Protein AF-A0A831J894-F1 (afdb_monomer_lite)

Sequence (143 aa):
MKMQETSPALQQEIADLEMRLREKRAALGQSEGDNAADKEILHEAVGEKIQEHAPEYQPKAYTQTATSGANSTPKDDDQTYLLPELKDAVQALV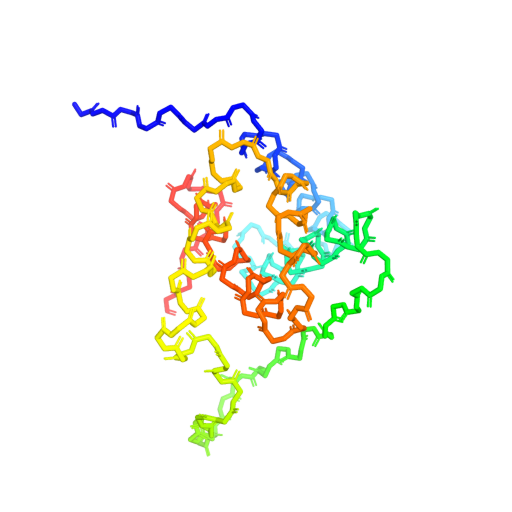NIVFSKSLADAVKAAKGQNNPALMDAFHDIIVDQLYDTLIERNKLEKIK

Radius of gyration: 15.62 Å; chains: 1; bounding box: 41×32×35 Å

Foldseek 3Di:
DDPPPQDPQLVVLLVVLLVQVVVVCVVVVHDAAPLVVSLQSLLVSLQVVLCVLVVVADADRPPPPPPPDDDDDPPPPLPLCPPPVLVVLLVVLLVCCRHPNNNVSSVSVVVVVDNSSVNSNSVVNSVVSSVVCVVVVVYPDDD

Secondary structure (DSSP, 8-state):
-------HHHHHHHHHHHHHHHHHHHHHTPPTT-HHHHHHHHHHHHHHHHHHH-TT--PPP------SSS-----TTS-GGGSHHHHHHHHHHHHHHHHT-HHHHHHHHHHTT-HHHHHHHHHHHHHHHHHHHHHTTSSPPP-

pLDDT: mean 71.11, std 16.19, range [33.41, 88.25]

Structure (mmCIF, N/CA/C/O backbone):
data_AF-A0A831J894-F1
#
_entry.id   AF-A0A831J894-F1
#
loop_
_atom_site.group_PDB
_atom_site.id
_atom_site.type_symbol
_atom_site.label_atom_id
_atom_site.label_alt_id
_atom_site.label_comp_id
_atom_site.label_asym_id
_atom_site.label_entity_id
_atom_site.label_seq_id
_atom_site.pdbx_PDB_ins_code
_atom_site.Cartn_x
_atom_site.Cartn_y
_atom_site.Cartn_z
_atom_site.occupancy
_atom_site.B_iso_or_equiv
_atom_site.auth_seq_id
_atom_site.auth_comp_id
_atom_site.auth_asym_id
_atom_site.auth_atom_id
_atom_site.pdbx_PDB_model_num
ATOM 1 N N . MET A 1 1 ? 6.846 -17.733 16.971 1.00 35.56 1 MET A N 1
ATOM 2 C CA . MET A 1 1 ? 6.049 -17.216 15.838 1.00 35.56 1 MET A CA 1
ATOM 3 C C . MET A 1 1 ? 6.804 -16.030 15.271 1.00 35.56 1 MET A C 1
ATOM 5 O O . MET A 1 1 ? 7.094 -15.118 16.033 1.00 35.56 1 MET A O 1
ATOM 9 N N . LYS A 1 2 ? 7.256 -16.104 14.011 1.00 35.09 2 LYS A N 1
ATOM 10 C CA . LYS A 1 2 ? 8.014 -15.014 13.382 1.00 35.09 2 LYS A CA 1
ATOM 11 C C . LYS A 1 2 ? 7.059 -13.840 13.199 1.00 35.09 2 LYS A C 1
ATOM 13 O O . LYS A 1 2 ? 6.144 -13.931 12.393 1.00 35.09 2 LYS A O 1
ATOM 18 N N . MET A 1 3 ? 7.252 -12.788 13.988 1.00 41.72 3 MET A N 1
ATOM 19 C CA . MET A 1 3 ? 6.717 -11.472 13.667 1.00 41.72 3 MET A CA 1
ATOM 20 C C . MET A 1 3 ? 7.319 -11.130 12.307 1.00 41.72 3 MET A C 1
ATOM 22 O O . MET A 1 3 ? 8.537 -10.996 12.208 1.00 41.72 3 MET A O 1
ATOM 26 N N . GLN A 1 4 ? 6.508 -11.139 11.247 1.00 45.22 4 GLN A N 1
ATOM 27 C CA . GLN A 1 4 ? 6.929 -10.592 9.964 1.00 45.22 4 GLN A CA 1
ATOM 28 C C . GLN A 1 4 ? 7.376 -9.162 10.276 1.00 45.22 4 GLN A C 1
ATOM 30 O O . GLN A 1 4 ? 6.562 -8.347 10.709 1.00 45.22 4 GLN A O 1
ATOM 35 N N . GLU A 1 5 ? 8.677 -8.894 10.174 1.00 50.19 5 GLU A N 1
ATOM 36 C CA . GLU A 1 5 ? 9.221 -7.544 10.234 1.00 50.19 5 GLU A CA 1
ATOM 37 C C . GLU A 1 5 ? 8.606 -6.793 9.058 1.00 50.19 5 GLU A C 1
ATOM 39 O O . GLU A 1 5 ? 9.080 -6.861 7.930 1.00 50.19 5 GLU A O 1
ATOM 44 N N . THR A 1 6 ? 7.458 -6.167 9.301 1.00 58.06 6 THR A N 1
ATOM 45 C CA . THR A 1 6 ? 6.826 -5.275 8.341 1.00 58.06 6 THR A CA 1
ATOM 46 C C . THR A 1 6 ? 7.837 -4.182 8.070 1.00 58.06 6 THR A C 1
ATOM 48 O O . THR A 1 6 ? 8.227 -3.491 9.018 1.00 58.06 6 THR A O 1
ATOM 51 N N . SER A 1 7 ? 8.287 -4.060 6.823 1.00 65.50 7 SER A N 1
ATOM 52 C CA . SER A 1 7 ? 9.307 -3.088 6.461 1.00 65.50 7 SER A CA 1
ATOM 53 C C . SER A 1 7 ? 8.917 -1.690 6.946 1.00 65.50 7 SER A C 1
ATOM 55 O O . SER A 1 7 ? 7.728 -1.355 6.954 1.00 65.50 7 SER A O 1
ATOM 57 N N . PRO A 1 8 ? 9.887 -0.848 7.341 1.00 73.12 8 PRO A N 1
ATOM 58 C CA . PRO A 1 8 ? 9.612 0.486 7.875 1.00 73.12 8 PRO A CA 1
ATOM 59 C C . PRO A 1 8 ? 8.730 1.330 6.944 1.00 73.12 8 PRO A C 1
ATOM 61 O O . PRO A 1 8 ? 7.909 2.108 7.415 1.00 73.12 8 PRO A O 1
ATOM 64 N N . ALA A 1 9 ? 8.815 1.125 5.630 1.00 72.38 9 ALA A N 1
ATOM 65 C CA . ALA A 1 9 ? 7.935 1.809 4.692 1.00 72.38 9 ALA A CA 1
ATOM 66 C C . ALA A 1 9 ? 6.486 1.317 4.715 1.00 72.38 9 ALA A C 1
ATOM 68 O O . ALA A 1 9 ? 5.588 2.129 4.545 1.00 72.38 9 ALA A O 1
ATOM 69 N N . LEU A 1 10 ? 6.241 0.024 4.949 1.00 72.62 10 LEU A N 1
ATOM 70 C CA . LEU A 1 10 ? 4.877 -0.470 5.123 1.00 72.62 10 LEU A CA 1
ATOM 71 C C . LEU A 1 10 ? 4.276 0.105 6.408 1.00 72.62 10 LEU A C 1
ATOM 73 O O . LEU A 1 10 ? 3.109 0.467 6.430 1.00 72.62 10 LEU A O 1
ATOM 77 N N . GLN A 1 11 ? 5.071 0.227 7.475 1.00 75.00 11 GLN A N 1
ATOM 78 C CA . GLN A 1 11 ? 4.613 0.901 8.693 1.00 75.00 11 GLN A CA 1
ATOM 79 C C . GLN A 1 11 ? 4.279 2.370 8.435 1.00 75.00 11 GLN A C 1
ATOM 81 O O . GLN A 1 11 ? 3.291 2.865 8.967 1.00 75.00 11 GLN A O 1
ATOM 86 N N . GLN A 1 12 ? 5.078 3.050 7.615 1.00 79.06 12 GLN A N 1
ATOM 87 C CA . GLN A 1 12 ? 4.824 4.434 7.238 1.00 79.06 12 GLN A CA 1
ATOM 88 C C . GLN A 1 12 ? 3.561 4.575 6.378 1.00 79.06 12 GLN A C 1
ATOM 90 O O . GLN A 1 12 ? 2.764 5.466 6.645 1.00 79.06 12 GLN A O 1
ATOM 95 N N . GLU A 1 13 ? 3.347 3.683 5.407 1.00 76.31 13 GLU A N 1
ATOM 96 C CA . GLU A 1 13 ? 2.108 3.621 4.617 1.00 76.31 13 GLU A CA 1
ATOM 97 C C . GLU A 1 13 ? 0.901 3.379 5.522 1.00 76.31 13 GLU A C 1
ATOM 99 O O . GLU A 1 13 ? -0.052 4.144 5.491 1.00 76.31 13 GLU A O 1
ATOM 104 N N . ILE A 1 14 ? 0.964 2.374 6.399 1.00 76.56 14 ILE A N 1
ATOM 105 C CA . ILE A 1 14 ? -0.109 2.089 7.359 1.00 76.56 14 ILE A CA 1
ATOM 106 C C . ILE A 1 14 ? -0.388 3.316 8.235 1.00 76.56 14 ILE A C 1
ATOM 108 O O . ILE A 1 14 ? -1.548 3.658 8.425 1.00 76.56 14 ILE A O 1
ATOM 112 N N . ALA A 1 15 ? 0.641 4.013 8.722 1.00 82.62 15 ALA A N 1
ATOM 113 C CA . ALA A 1 15 ? 0.463 5.209 9.542 1.00 82.62 15 ALA A CA 1
ATOM 114 C C . ALA A 1 15 ? -0.176 6.379 8.772 1.00 82.62 15 ALA A C 1
ATOM 116 O O . ALA A 1 15 ? -1.015 7.085 9.334 1.00 82.62 15 ALA A O 1
ATOM 117 N N . ASP A 1 16 ? 0.194 6.586 7.505 1.00 82.50 16 ASP A N 1
ATOM 118 C CA . ASP A 1 16 ? -0.419 7.604 6.640 1.00 82.50 16 ASP A CA 1
ATOM 119 C C . ASP A 1 16 ? -1.898 7.287 6.394 1.00 82.50 16 ASP A C 1
ATOM 121 O O . ASP A 1 16 ? -2.772 8.136 6.569 1.00 82.50 16 ASP A O 1
ATOM 125 N N . LEU A 1 17 ? -2.188 6.019 6.100 1.00 77.81 17 LEU A N 1
ATOM 126 C CA . LEU A 1 17 ? -3.540 5.524 5.887 1.00 77.81 17 LEU A CA 1
ATOM 127 C C . LEU A 1 17 ? -4.392 5.636 7.149 1.00 77.81 17 LEU A C 1
ATOM 129 O O . LEU A 1 17 ? -5.518 6.119 7.081 1.00 77.81 17 LEU A O 1
ATOM 133 N N . GLU A 1 18 ? -3.855 5.262 8.311 1.00 78.12 18 GLU A N 1
ATOM 134 C CA . GLU A 1 18 ? -4.519 5.428 9.607 1.00 78.12 18 GLU A CA 1
ATOM 135 C C . GLU A 1 18 ? -4.823 6.901 9.912 1.00 78.12 18 GLU A C 1
ATOM 137 O O . GLU A 1 18 ? -5.887 7.221 10.449 1.00 78.12 18 GLU A O 1
ATOM 142 N N . MET A 1 19 ? -3.911 7.809 9.565 1.00 84.00 19 MET A N 1
ATOM 143 C CA . MET A 1 19 ? -4.108 9.245 9.743 1.00 84.00 19 MET A CA 1
ATOM 144 C C . MET A 1 19 ? -5.219 9.771 8.832 1.00 84.00 19 MET A C 1
ATOM 146 O O . MET A 1 19 ? -6.164 10.373 9.342 1.00 84.00 19 MET A O 1
ATOM 150 N N . ARG A 1 20 ? -5.179 9.456 7.529 1.00 80.38 20 ARG A N 1
ATOM 151 C CA . ARG A 1 20 ? -6.238 9.826 6.574 1.00 80.38 20 ARG A CA 1
ATOM 152 C C . ARG A 1 20 ? -7.596 9.260 6.988 1.00 80.38 20 ARG A C 1
ATOM 154 O O . ARG A 1 20 ? -8.597 9.975 6.956 1.00 80.38 20 ARG A O 1
ATOM 161 N N . LEU A 1 21 ? -7.628 8.001 7.433 1.00 76.69 21 LEU A N 1
ATOM 162 C CA . LEU A 1 21 ? -8.819 7.346 7.977 1.00 76.69 21 LEU A CA 1
ATOM 163 C C . LEU A 1 21 ? -9.391 8.133 9.151 1.00 76.69 21 LEU A C 1
ATOM 165 O O . LEU A 1 21 ? -10.575 8.463 9.171 1.00 76.69 21 LEU A O 1
ATOM 169 N N . ARG A 1 22 ? -8.543 8.480 10.121 1.00 80.25 22 ARG A N 1
ATOM 170 C CA . ARG A 1 22 ? -8.957 9.217 11.313 1.00 80.25 22 ARG A CA 1
ATOM 171 C C . ARG A 1 22 ? -9.460 10.619 10.985 1.00 80.25 22 ARG A C 1
ATOM 173 O O . ARG A 1 22 ? -10.474 11.033 11.542 1.00 80.25 22 ARG A O 1
ATOM 180 N N . GLU A 1 23 ? -8.773 11.343 10.107 1.00 83.00 23 GLU A N 1
ATOM 181 C CA . GLU A 1 23 ? -9.170 12.691 9.691 1.00 83.00 23 GLU A CA 1
ATOM 182 C C . GLU A 1 23 ? -10.512 12.680 8.961 1.00 83.00 23 GLU A C 1
ATOM 184 O O . GLU A 1 23 ? -11.412 13.447 9.306 1.00 83.00 23 GLU A O 1
ATOM 189 N N . LYS A 1 24 ? -10.681 11.772 7.996 1.00 77.31 24 LYS A N 1
ATOM 190 C CA . LYS A 1 24 ? -11.895 11.690 7.178 1.00 77.31 24 LYS A CA 1
ATOM 191 C C . LYS A 1 24 ? -13.085 11.182 8.007 1.00 77.31 24 LYS A C 1
ATOM 193 O O . LYS A 1 24 ? -14.163 11.767 7.920 1.00 77.31 24 LYS A O 1
ATOM 198 N N . ARG A 1 25 ? -12.877 10.226 8.927 1.00 74.56 25 ARG A N 1
ATOM 199 C CA . ARG A 1 25 ? -13.880 9.826 9.941 1.00 74.56 25 ARG A CA 1
ATOM 200 C C . ARG A 1 25 ? -14.284 10.985 10.851 1.00 74.56 25 ARG A C 1
ATOM 202 O O . ARG A 1 25 ? -15.473 11.187 11.085 1.00 74.56 25 ARG A O 1
ATOM 209 N N . ALA A 1 26 ? -13.318 11.766 11.342 1.00 80.75 26 ALA A N 1
ATOM 210 C CA . ALA A 1 26 ? -13.597 12.927 12.186 1.00 80.75 26 ALA A CA 1
ATOM 211 C C . ALA A 1 26 ? -14.376 14.016 11.430 1.00 80.75 26 ALA A C 1
ATOM 213 O O . ALA A 1 26 ? -15.280 14.624 12.000 1.00 80.75 26 ALA A O 1
ATOM 214 N N . ALA A 1 27 ? -14.067 14.229 10.148 1.00 81.12 27 ALA A N 1
ATOM 215 C CA . ALA A 1 27 ? -14.777 15.174 9.292 1.00 81.12 27 ALA A CA 1
ATOM 216 C C . ALA A 1 27 ? -16.219 14.730 8.982 1.00 81.12 27 ALA A C 1
ATOM 218 O O . ALA A 1 27 ? -17.117 15.568 8.922 1.00 81.12 27 ALA A O 1
ATOM 219 N N . LEU A 1 28 ? -16.445 13.423 8.809 1.00 74.25 28 LEU A N 1
ATOM 220 C CA . LEU A 1 28 ? -17.754 12.840 8.489 1.00 74.25 28 LEU A CA 1
ATOM 221 C C . LEU A 1 28 ? -18.596 12.491 9.730 1.00 74.25 28 LEU A C 1
ATOM 223 O O . LEU A 1 28 ? -19.770 12.153 9.596 1.00 74.25 28 LEU A O 1
ATOM 227 N N . GLY A 1 29 ? -18.022 12.567 10.935 1.00 70.25 29 GLY A N 1
ATOM 228 C CA . GLY A 1 29 ? -18.693 12.180 12.180 1.00 70.25 29 GLY A CA 1
ATOM 229 C C . GLY A 1 29 ? -19.019 10.683 12.267 1.00 70.25 29 GLY A C 1
ATOM 230 O O . GLY A 1 29 ? -19.931 10.302 13.000 1.00 70.25 29 GLY A O 1
ATOM 231 N N . GLN A 1 30 ? -18.307 9.840 11.513 1.00 66.31 30 GLN A N 1
ATOM 232 C CA . GLN A 1 30 ? -18.521 8.392 11.488 1.00 66.31 30 GLN A CA 1
ATOM 233 C C . GLN A 1 30 ? -17.904 7.716 12.718 1.00 66.31 30 GLN A C 1
ATOM 235 O O . GLN A 1 30 ? -16.818 8.079 13.175 1.00 66.31 30 GLN A O 1
ATOM 240 N N . SER A 1 31 ? -18.607 6.717 13.260 1.00 58.69 31 SER A N 1
ATOM 241 C CA . SER A 1 31 ? -18.083 5.865 14.331 1.00 58.69 31 SER A CA 1
ATOM 242 C C . SER A 1 31 ? -17.033 4.888 13.802 1.00 58.69 31 SER A C 1
ATOM 244 O O . SER A 1 31 ? -17.045 4.511 12.630 1.00 58.69 31 SER A O 1
ATOM 246 N N . GLU A 1 32 ? -16.119 4.474 14.683 1.00 54.84 32 GLU A N 1
ATOM 247 C CA . GLU A 1 32 ? -15.157 3.414 14.379 1.00 54.84 32 GLU A CA 1
ATOM 248 C C . GLU A 1 32 ? -15.914 2.151 13.935 1.00 54.84 32 GLU A C 1
ATOM 250 O O . GLU A 1 32 ? -16.756 1.661 14.683 1.00 54.84 32 GLU A O 1
ATOM 255 N N . GLY A 1 33 ? -15.665 1.683 12.702 1.00 55.78 33 GLY A N 1
ATOM 256 C CA . GLY A 1 33 ? -16.336 0.512 12.114 1.00 55.78 33 GLY A CA 1
ATOM 257 C C . GLY A 1 33 ? -17.027 0.751 10.764 1.00 55.78 33 GLY A C 1
ATOM 258 O O . GLY A 1 33 ? -17.514 -0.208 10.162 1.00 55.78 33 GLY A O 1
ATOM 259 N N . ASP A 1 34 ? -17.063 1.990 10.251 1.00 65.12 34 ASP A N 1
ATOM 260 C CA . ASP A 1 34 ? -17.596 2.277 8.908 1.00 65.12 34 ASP A CA 1
ATOM 261 C C . ASP A 1 34 ? -16.614 1.877 7.791 1.00 65.12 34 ASP A C 1
ATOM 263 O O . ASP A 1 34 ? -15.921 2.680 7.168 1.00 65.12 34 ASP A O 1
ATOM 267 N N . ASN A 1 35 ? -16.580 0.573 7.548 1.00 66.50 35 ASN A N 1
ATOM 268 C CA . ASN A 1 35 ? -15.685 -0.093 6.609 1.00 66.50 35 ASN A CA 1
ATOM 269 C C . ASN A 1 35 ? -15.798 0.377 5.154 1.00 66.50 35 ASN A C 1
ATOM 271 O O . ASN A 1 35 ? -14.841 0.251 4.387 1.00 66.50 35 ASN A O 1
ATOM 275 N N . ALA A 1 36 ? -16.970 0.883 4.765 1.00 69.69 36 ALA A N 1
ATOM 276 C CA . ALA A 1 36 ? -17.218 1.393 3.424 1.00 69.69 36 ALA A CA 1
ATOM 277 C C . ALA A 1 36 ? -16.420 2.677 3.178 1.00 69.69 36 ALA A C 1
ATOM 279 O O . ALA A 1 36 ? -15.718 2.778 2.169 1.00 69.69 36 ALA A O 1
ATOM 280 N N . ALA A 1 37 ? -16.462 3.613 4.132 1.00 73.56 37 ALA A N 1
ATOM 281 C CA . ALA A 1 37 ? -15.628 4.805 4.088 1.00 73.56 37 ALA A CA 1
ATOM 282 C C . ALA A 1 37 ? -14.144 4.435 4.141 1.00 73.56 37 ALA A C 1
ATOM 284 O O . ALA A 1 37 ? -13.345 4.986 3.388 1.00 73.56 37 ALA A O 1
ATOM 285 N N . ASP A 1 38 ? -13.776 3.458 4.971 1.00 75.19 38 ASP A N 1
ATOM 286 C CA . ASP A 1 38 ? -12.373 3.097 5.147 1.00 75.19 38 ASP A CA 1
ATOM 287 C C . ASP A 1 38 ? -11.725 2.583 3.860 1.00 75.19 38 ASP A C 1
ATOM 289 O O . ASP A 1 38 ? -10.621 3.001 3.502 1.00 75.19 38 ASP A O 1
ATOM 293 N N . LYS A 1 39 ? -12.433 1.715 3.130 1.00 77.31 39 LYS A N 1
ATOM 294 C CA . LYS A 1 39 ? -11.957 1.199 1.845 1.00 77.31 39 LYS A CA 1
ATOM 295 C C . LYS A 1 39 ? -11.890 2.295 0.778 1.00 77.31 39 LYS A C 1
ATOM 297 O O . LYS A 1 39 ? -10.938 2.319 0.002 1.00 77.31 39 LYS A O 1
ATOM 302 N N . GLU A 1 40 ? -12.840 3.230 0.762 1.00 79.38 40 GLU A N 1
ATOM 303 C CA . GLU A 1 40 ? -12.806 4.393 -0.138 1.00 79.38 40 GLU A CA 1
ATOM 304 C C . GLU A 1 40 ? -11.582 5.281 0.105 1.00 79.38 40 GLU A C 1
ATOM 306 O O . GLU A 1 40 ? -10.884 5.669 -0.832 1.00 79.38 40 GLU A O 1
ATOM 311 N N . ILE A 1 41 ? -11.299 5.578 1.375 1.00 79.06 41 ILE A N 1
ATOM 312 C CA . ILE A 1 41 ? -10.156 6.400 1.786 1.00 79.06 41 ILE A CA 1
ATOM 313 C C . ILE A 1 41 ? -8.851 5.720 1.388 1.00 79.06 41 ILE A C 1
ATOM 315 O O . ILE A 1 41 ? -7.946 6.373 0.874 1.00 79.06 41 ILE A O 1
ATOM 319 N N . LEU A 1 42 ? -8.771 4.408 1.597 1.00 81.19 42 LEU A N 1
ATOM 320 C CA . LEU A 1 42 ? -7.617 3.607 1.224 1.00 81.19 42 LEU A CA 1
ATOM 321 C C . LEU A 1 42 ? -7.387 3.626 -0.289 1.00 81.19 42 LEU A C 1
ATOM 323 O O . LEU A 1 42 ? -6.272 3.856 -0.749 1.00 81.19 42 LEU A O 1
ATOM 327 N N . HIS A 1 43 ? -8.452 3.441 -1.062 1.00 84.31 43 HIS A N 1
ATOM 328 C CA . HIS A 1 43 ? -8.395 3.460 -2.514 1.00 84.31 43 HIS A CA 1
ATOM 329 C C . HIS A 1 43 ? -7.924 4.814 -3.061 1.00 84.31 43 HIS A C 1
ATOM 331 O O . HIS A 1 43 ? -7.067 4.860 -3.947 1.00 84.31 43 HIS A O 1
ATOM 337 N N . GLU A 1 44 ? -8.451 5.911 -2.510 1.00 83.19 44 GLU A N 1
ATOM 338 C CA . GLU A 1 44 ? -8.039 7.278 -2.836 1.00 83.19 44 GLU A CA 1
ATOM 339 C C . GLU A 1 44 ? -6.572 7.524 -2.463 1.00 83.19 44 GLU A C 1
ATOM 341 O O . GLU A 1 44 ? -5.797 7.973 -3.303 1.00 83.19 44 GLU A O 1
ATOM 346 N N . ALA A 1 45 ? -6.167 7.168 -1.242 1.00 83.19 45 ALA A N 1
ATOM 347 C CA . ALA A 1 45 ? -4.810 7.386 -0.755 1.00 83.19 45 ALA A CA 1
ATOM 348 C C . ALA A 1 45 ? -3.763 6.631 -1.581 1.00 83.19 45 ALA A C 1
ATOM 350 O O . ALA A 1 45 ? -2.751 7.209 -1.980 1.00 83.19 45 ALA A O 1
ATOM 351 N N . VAL A 1 46 ? -4.026 5.360 -1.896 1.00 84.44 46 VAL A N 1
ATOM 352 C CA . VAL A 1 46 ? -3.146 4.572 -2.761 1.00 84.44 46 VAL A CA 1
ATOM 353 C C . VAL A 1 46 ? -3.130 5.158 -4.173 1.00 84.44 46 VAL A C 1
ATOM 355 O O . VAL A 1 46 ? -2.053 5.338 -4.737 1.00 84.44 46 VAL A O 1
ATOM 358 N N . GLY A 1 47 ? -4.289 5.502 -4.743 1.00 84.94 47 GLY A N 1
ATOM 359 C CA . GLY A 1 47 ? -4.370 6.090 -6.082 1.00 84.94 47 GLY A CA 1
ATOM 360 C C . GLY A 1 47 ? -3.572 7.392 -6.199 1.00 84.94 47 GLY A C 1
ATOM 361 O O . GLY A 1 47 ? -2.805 7.570 -7.144 1.00 84.94 47 GLY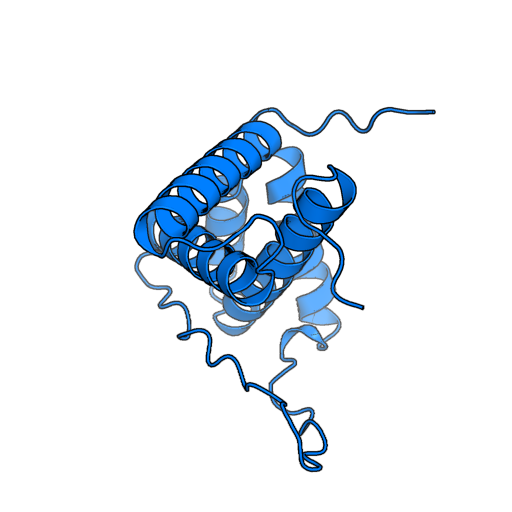 A O 1
ATOM 362 N N . GLU A 1 48 ? -3.680 8.267 -5.200 1.00 84.25 48 GLU A N 1
ATOM 363 C CA . GLU A 1 48 ? -2.940 9.528 -5.110 1.00 84.25 48 GLU A CA 1
ATOM 364 C C . GLU A 1 48 ? -1.426 9.288 -5.023 1.00 84.25 48 GLU A C 1
ATOM 366 O O . GLU A 1 48 ? -0.640 9.933 -5.720 1.00 84.25 48 GLU A O 1
ATOM 371 N N . LYS A 1 49 ? -1.010 8.293 -4.233 1.00 82.81 49 LYS A N 1
ATOM 372 C CA . LYS A 1 49 ? 0.397 7.925 -4.070 1.00 82.81 49 LYS A CA 1
ATOM 373 C C . LYS A 1 49 ? 0.995 7.309 -5.335 1.00 82.81 49 LYS A C 1
ATOM 375 O O . LYS A 1 49 ? 2.148 7.582 -5.676 1.00 82.81 49 LYS A O 1
ATOM 380 N N . ILE A 1 50 ? 0.210 6.516 -6.065 1.00 84.81 50 ILE A N 1
ATOM 381 C CA . ILE A 1 50 ? 0.590 6.037 -7.396 1.00 84.81 50 ILE A CA 1
ATOM 382 C C . ILE A 1 50 ? 0.727 7.230 -8.342 1.00 84.81 50 ILE A C 1
ATOM 384 O O . ILE A 1 50 ? 1.747 7.336 -9.016 1.00 84.81 50 ILE A O 1
ATOM 388 N N . GLN A 1 51 ? -0.230 8.160 -8.349 1.00 84.75 51 GLN A N 1
ATOM 389 C CA . GLN A 1 51 ? -0.211 9.335 -9.222 1.00 84.75 51 GLN A CA 1
ATOM 390 C C . GLN A 1 51 ? 0.986 10.268 -8.948 1.00 84.75 51 GLN A C 1
ATOM 392 O O . GLN A 1 51 ? 1.562 10.815 -9.888 1.00 84.75 51 GLN A O 1
ATOM 397 N N . GLU A 1 52 ? 1.421 10.404 -7.690 1.00 84.81 52 GLU A N 1
ATOM 398 C CA . GLU A 1 52 ? 2.620 11.172 -7.309 1.00 84.81 52 GLU A CA 1
ATOM 399 C C . GLU A 1 52 ? 3.889 10.649 -8.011 1.00 84.81 52 GLU A C 1
ATOM 401 O O . GLU A 1 52 ? 4.764 11.421 -8.413 1.00 84.81 52 GLU A O 1
ATOM 406 N N . HIS A 1 53 ? 3.984 9.332 -8.208 1.00 81.19 53 HIS A N 1
ATOM 407 C CA . HIS A 1 53 ? 5.134 8.682 -8.845 1.00 81.19 53 HIS A CA 1
ATOM 408 C C . HIS A 1 53 ? 4.903 8.310 -10.319 1.00 81.19 53 HIS A C 1
ATOM 410 O O . HIS A 1 53 ? 5.862 8.128 -11.079 1.00 81.19 53 HIS A O 1
ATOM 416 N N . ALA A 1 54 ? 3.648 8.231 -10.742 1.00 81.56 54 ALA A N 1
ATOM 417 C CA . ALA A 1 54 ? 3.197 7.929 -12.088 1.00 81.56 54 ALA A CA 1
ATOM 418 C C . ALA A 1 54 ? 2.062 8.897 -12.471 1.00 81.56 54 ALA A C 1
ATOM 420 O O . ALA A 1 54 ? 0.901 8.506 -12.469 1.00 81.56 54 ALA A O 1
ATOM 421 N N . PRO A 1 55 ? 2.377 10.146 -12.866 1.00 80.06 55 PRO A N 1
ATOM 422 C CA . PRO A 1 55 ? 1.358 11.147 -13.216 1.00 80.06 55 PRO A CA 1
ATOM 423 C C . PRO A 1 55 ? 0.538 10.778 -14.462 1.00 80.06 55 PRO A C 1
ATOM 425 O O . PRO A 1 55 ? -0.490 11.383 -14.743 1.00 80.06 55 PRO A O 1
ATOM 428 N N . GLU A 1 56 ? 1.016 9.800 -15.232 1.00 79.56 56 GLU A N 1
ATOM 429 C CA . GLU A 1 56 ? 0.336 9.234 -16.399 1.00 79.56 56 GLU A CA 1
ATOM 430 C C . GLU A 1 56 ? -0.763 8.237 -15.998 1.00 79.56 56 GLU A C 1
ATOM 432 O O . GLU A 1 56 ? -1.645 7.942 -16.801 1.00 79.56 56 GLU A O 1
ATOM 437 N N . TYR A 1 57 ? -0.717 7.718 -14.767 1.00 79.19 57 TYR A N 1
ATOM 438 C CA . TYR A 1 57 ? -1.749 6.854 -14.215 1.00 79.19 57 TYR A CA 1
ATOM 439 C C . TYR A 1 57 ? -2.898 7.708 -13.685 1.00 79.19 57 TYR A C 1
ATOM 441 O O . TYR A 1 57 ? -2.703 8.548 -12.808 1.00 79.19 57 TYR A O 1
ATOM 449 N N . GLN A 1 58 ? -4.097 7.474 -14.212 1.00 72.38 58 GLN A N 1
ATOM 450 C CA . GLN A 1 58 ? -5.328 8.020 -13.657 1.00 72.38 58 GLN A CA 1
ATOM 451 C C . GLN A 1 58 ? -6.029 6.894 -12.902 1.00 72.38 58 GLN A C 1
ATOM 453 O O . GLN A 1 58 ? -6.484 5.950 -13.555 1.00 72.38 58 GLN A O 1
ATOM 458 N N . PRO A 1 59 ? -6.109 6.955 -11.560 1.00 67.06 59 PRO A N 1
ATOM 459 C CA . PRO A 1 59 ? -6.870 5.967 -10.815 1.00 67.06 59 PRO A CA 1
ATOM 460 C C . PRO A 1 59 ? -8.323 6.017 -11.289 1.00 67.06 59 PRO A C 1
ATOM 462 O O . PRO A 1 59 ? -8.932 7.093 -11.345 1.00 67.06 59 PRO A O 1
ATOM 465 N N . LYS A 1 60 ? -8.888 4.860 -11.649 1.00 65.94 60 LYS A N 1
ATOM 466 C CA . LYS A 1 60 ? -10.330 4.763 -11.886 1.00 65.94 60 LYS A CA 1
ATOM 467 C C . LYS A 1 60 ? -11.032 5.200 -10.604 1.00 65.94 60 LYS A C 1
ATOM 469 O O . LYS A 1 60 ? -10.617 4.823 -9.514 1.00 65.94 60 LYS A O 1
ATOM 474 N N . ALA A 1 61 ? -12.067 6.028 -10.705 1.00 57.09 61 ALA A N 1
ATOM 475 C CA . ALA A 1 61 ? -12.856 6.369 -9.528 1.00 57.09 61 ALA A CA 1
ATOM 476 C C . ALA A 1 61 ? -13.435 5.075 -8.944 1.00 57.09 61 ALA A C 1
ATOM 478 O O . ALA A 1 61 ? -14.002 4.275 -9.690 1.00 57.09 61 ALA A O 1
ATOM 479 N N . TYR A 1 62 ? -13.295 4.873 -7.632 1.00 51.94 62 TYR A N 1
ATOM 480 C CA . TYR A 1 62 ? -13.895 3.731 -6.954 1.00 51.94 62 TYR A CA 1
ATOM 481 C C . TYR A 1 62 ? -15.416 3.852 -7.057 1.00 51.94 62 TYR A C 1
ATOM 483 O O . TYR A 1 62 ? -16.061 4.538 -6.265 1.00 51.94 62 TYR A O 1
ATOM 491 N N . THR A 1 63 ? -16.017 3.223 -8.065 1.00 42.50 63 THR A N 1
ATOM 492 C CA . THR A 1 63 ? -17.465 3.065 -8.116 1.00 42.50 63 THR A CA 1
ATOM 493 C C . THR A 1 63 ? -17.803 1.933 -7.172 1.00 42.50 63 THR A C 1
ATOM 495 O O . THR A 1 63 ? -17.874 0.769 -7.563 1.00 42.50 63 THR A O 1
ATOM 498 N N . GLN A 1 64 ? -17.968 2.284 -5.901 1.00 42.94 64 GLN A N 1
ATOM 499 C CA . GLN A 1 64 ? -18.525 1.392 -4.909 1.00 42.94 64 GLN A CA 1
ATOM 500 C C . GLN A 1 64 ? -19.937 1.027 -5.392 1.00 42.94 64 GLN A C 1
ATOM 502 O O . GLN A 1 64 ? -20.887 1.795 -5.237 1.00 42.94 64 GLN A O 1
ATOM 507 N N . THR A 1 65 ? -20.095 -0.123 -6.054 1.00 36.75 65 THR A N 1
ATOM 508 C CA . THR A 1 65 ? -21.418 -0.708 -6.250 1.00 36.75 65 THR A CA 1
ATOM 509 C C . THR A 1 65 ? -21.908 -1.087 -4.865 1.00 36.75 65 THR A C 1
ATOM 511 O O . THR A 1 65 ? -21.584 -2.153 -4.346 1.00 36.75 65 THR A O 1
ATOM 514 N N . ALA A 1 66 ? -22.647 -0.175 -4.243 1.00 38.22 66 ALA A N 1
ATOM 515 C CA . ALA A 1 66 ? -23.434 -0.447 -3.062 1.00 38.22 66 ALA A CA 1
ATOM 516 C C . ALA A 1 66 ? -24.415 -1.577 -3.401 1.00 38.22 66 ALA A C 1
ATOM 518 O O . ALA A 1 66 ? -25.505 -1.339 -3.913 1.00 38.22 66 ALA A O 1
ATOM 519 N N . THR A 1 67 ? -24.050 -2.829 -3.134 1.00 37.03 67 THR A N 1
ATOM 520 C CA . THR A 1 67 ? -25.004 -3.938 -3.174 1.00 37.03 67 THR A CA 1
ATOM 521 C C . THR A 1 67 ? -25.696 -4.031 -1.826 1.00 37.03 67 THR A C 1
ATOM 523 O O . THR A 1 67 ? -25.484 -4.959 -1.053 1.00 37.03 67 THR A O 1
ATOM 526 N N . SER A 1 68 ? -26.561 -3.055 -1.558 1.00 40.69 68 SER A N 1
ATOM 527 C CA . SER A 1 68 ? -27.752 -3.300 -0.753 1.00 40.69 68 SER A CA 1
ATOM 528 C C . SER A 1 68 ? -28.873 -3.695 -1.712 1.00 40.69 68 SER A C 1
ATOM 530 O O . SER A 1 68 ? -29.584 -2.851 -2.243 1.00 40.69 68 SER A O 1
ATOM 532 N N . GLY A 1 69 ? -29.004 -5.004 -1.934 1.00 40.09 69 GLY A N 1
ATOM 533 C CA . GLY A 1 69 ? -30.156 -5.616 -2.595 1.00 40.09 69 GLY A CA 1
ATOM 534 C C . GLY A 1 69 ? -30.094 -5.699 -4.124 1.00 40.09 69 GLY A C 1
ATOM 535 O O . GLY A 1 69 ? -29.671 -4.782 -4.812 1.00 40.09 69 GLY A O 1
ATOM 536 N N . ALA A 1 70 ? -30.613 -6.819 -4.631 1.00 35.38 70 ALA A N 1
ATOM 537 C CA . ALA A 1 70 ? -30.868 -7.142 -6.036 1.00 35.38 70 ALA A CA 1
ATOM 538 C C . ALA A 1 70 ? -29.657 -7.575 -6.887 1.00 35.38 70 ALA A C 1
ATOM 540 O O . ALA A 1 70 ? -29.064 -6.816 -7.645 1.00 35.38 70 ALA A O 1
ATOM 541 N N . ASN A 1 71 ? -29.390 -8.883 -6.818 1.00 39.06 71 ASN A N 1
ATOM 542 C CA . ASN A 1 71 ? -29.264 -9.763 -7.984 1.00 39.06 71 ASN A CA 1
ATOM 543 C C . ASN A 1 71 ? -28.557 -9.166 -9.215 1.00 39.06 71 ASN A C 1
ATOM 545 O O . ASN A 1 71 ? -29.122 -9.123 -10.306 1.00 39.06 71 ASN A O 1
ATOM 549 N N . SER A 1 72 ? -27.308 -8.748 -9.040 1.00 34.22 72 SER A N 1
ATOM 550 C CA . SER A 1 72 ? -26.379 -8.558 -10.146 1.00 34.22 72 SER A CA 1
ATOM 551 C C . SER A 1 72 ? -25.322 -9.640 -10.020 1.00 34.22 72 SER A C 1
ATOM 553 O O . SER A 1 72 ? -24.453 -9.581 -9.158 1.00 34.22 72 SER A O 1
ATOM 555 N N . THR A 1 73 ? -25.445 -10.677 -10.847 1.00 33.41 73 THR A N 1
ATOM 556 C CA . THR A 1 73 ? -24.312 -11.532 -11.214 1.00 33.41 73 THR A CA 1
ATOM 557 C C . THR A 1 73 ? -23.115 -10.624 -11.494 1.00 33.41 73 THR A C 1
ATOM 559 O O . THR A 1 73 ? -23.257 -9.762 -12.371 1.00 33.41 73 THR A O 1
ATOM 562 N N . PRO A 1 74 ? -21.982 -10.763 -10.783 1.00 41.75 74 PRO A N 1
ATOM 563 C CA . PRO A 1 74 ? -20.782 -10.038 -11.155 1.00 41.75 74 PRO A CA 1
ATOM 564 C C . PRO A 1 74 ? -20.438 -10.491 -12.573 1.00 41.75 74 PRO A C 1
ATOM 566 O O . PRO A 1 74 ? -20.186 -11.670 -12.816 1.00 41.75 74 PRO A O 1
ATOM 569 N N . LYS A 1 75 ? -20.562 -9.582 -13.542 1.00 37.81 75 LYS A N 1
ATOM 570 C CA . LYS A 1 75 ? -19.987 -9.811 -14.861 1.00 37.81 75 LYS A CA 1
ATOM 571 C C . LYS A 1 75 ? -18.481 -9.756 -14.659 1.00 37.81 75 LYS A C 1
ATOM 573 O O . LYS A 1 75 ? -17.928 -8.712 -14.339 1.00 37.81 75 LYS A O 1
ATOM 578 N N . ASP A 1 76 ? -17.897 -10.931 -14.789 1.00 40.50 76 ASP A N 1
ATOM 579 C CA . ASP A 1 76 ? -16.503 -11.343 -14.646 1.00 40.50 76 ASP A CA 1
ATOM 580 C C . ASP A 1 76 ? -15.543 -10.668 -15.660 1.00 40.50 76 ASP A C 1
ATOM 582 O O . ASP A 1 76 ? -14.536 -11.249 -16.037 1.00 40.50 76 ASP A O 1
ATOM 586 N N . ASP A 1 77 ? -15.851 -9.462 -16.153 1.00 39.56 77 ASP A N 1
ATOM 587 C CA . ASP A 1 77 ? -15.136 -8.823 -17.276 1.00 39.56 77 ASP A CA 1
ATOM 588 C C . ASP A 1 77 ? -14.087 -7.777 -16.845 1.00 39.56 77 ASP A C 1
ATOM 590 O O . ASP A 1 77 ? -13.237 -7.404 -17.647 1.00 39.56 77 ASP A O 1
ATOM 594 N N . ASP A 1 78 ? -14.082 -7.332 -15.584 1.00 46.75 78 ASP A N 1
ATOM 595 C CA . ASP A 1 78 ? -13.119 -6.330 -15.078 1.00 46.75 78 ASP A CA 1
ATOM 596 C C . ASP A 1 78 ? -11.988 -6.936 -14.230 1.00 46.75 78 ASP A C 1
ATOM 598 O O . ASP A 1 78 ? -11.138 -6.223 -13.702 1.00 46.75 78 ASP A O 1
ATOM 602 N N . GLN A 1 79 ? -11.903 -8.264 -14.121 1.00 53.03 79 GLN A N 1
ATOM 603 C CA . GLN A 1 79 ? -10.802 -8.909 -13.404 1.00 53.03 79 GLN A CA 1
ATOM 604 C C . GLN A 1 79 ? -9.584 -9.086 -14.310 1.00 53.03 79 GLN A C 1
ATOM 606 O O . GLN A 1 79 ? -9.096 -10.189 -14.544 1.00 53.03 79 GLN A O 1
ATOM 611 N N . THR A 1 80 ? -9.045 -7.976 -14.807 1.00 51.41 80 THR A N 1
ATOM 612 C CA . THR A 1 80 ? -7.792 -7.987 -15.577 1.00 51.41 80 THR A CA 1
ATOM 613 C C . THR A 1 80 ? -6.634 -8.586 -14.751 1.00 51.41 80 THR A C 1
ATOM 615 O O . THR A 1 80 ? -5.684 -9.139 -15.299 1.00 51.41 80 THR A O 1
ATOM 618 N N . TYR A 1 81 ? -6.751 -8.600 -13.418 1.00 55.03 81 TYR A N 1
ATOM 619 C CA . TYR A 1 81 ? -5.827 -9.275 -12.504 1.00 55.03 81 TYR A CA 1
ATOM 620 C C . TYR A 1 81 ? -5.876 -10.820 -12.545 1.00 55.03 81 TYR A C 1
ATOM 622 O O . TYR A 1 81 ? -4.953 -11.464 -12.041 1.00 55.03 81 TYR A O 1
ATOM 630 N N . LEU A 1 82 ? -6.922 -11.439 -13.116 1.00 56.16 82 LEU A N 1
ATOM 631 C CA . LEU A 1 82 ? -7.027 -12.901 -13.237 1.00 56.16 82 LEU A CA 1
ATOM 632 C C . LEU A 1 82 ? -6.140 -13.477 -14.338 1.00 56.16 82 LEU A C 1
ATOM 634 O O . LEU A 1 82 ? -5.938 -14.695 -14.366 1.00 56.16 82 LEU A O 1
ATOM 638 N N . LEU A 1 83 ? -5.597 -12.643 -15.234 1.00 67.06 83 LEU A N 1
ATOM 639 C CA . LEU A 1 83 ? -4.625 -13.132 -16.198 1.00 67.06 83 LEU A CA 1
ATOM 640 C C . LEU A 1 83 ? -3.398 -13.645 -15.431 1.00 67.06 83 LEU A C 1
ATOM 642 O O . LEU A 1 83 ? -2.742 -12.859 -14.743 1.00 67.06 83 LEU A O 1
ATOM 646 N N . PRO A 1 84 ? -3.050 -14.940 -15.544 1.00 69.00 84 PRO A N 1
ATOM 647 C CA . PRO A 1 84 ? -1.945 -15.515 -14.782 1.00 69.00 84 PRO A CA 1
ATOM 648 C C . PRO A 1 84 ? -0.615 -14.802 -15.064 1.00 69.00 84 PRO A C 1
ATOM 650 O O . PRO A 1 84 ? 0.188 -14.640 -14.153 1.00 69.00 84 PRO A O 1
ATOM 653 N N . GLU A 1 85 ? -0.424 -14.276 -16.279 1.00 74.88 85 GLU A N 1
ATOM 654 C CA . GLU A 1 85 ? 0.750 -13.468 -16.639 1.00 74.88 85 GLU A CA 1
ATOM 655 C C . GLU A 1 85 ? 0.841 -12.145 -15.864 1.00 74.88 85 GLU A C 1
ATOM 657 O O . GLU A 1 85 ? 1.934 -11.710 -15.501 1.00 74.88 85 GLU A O 1
ATOM 662 N N . LEU A 1 86 ? -0.298 -11.503 -15.584 1.00 76.94 86 LEU A N 1
ATOM 663 C CA . LEU A 1 86 ? -0.340 -10.271 -14.797 1.00 76.94 86 LEU A CA 1
ATOM 664 C C . LEU A 1 86 ? -0.272 -10.575 -13.307 1.00 76.94 86 LEU A C 1
ATOM 666 O O . LEU A 1 86 ? 0.368 -9.829 -12.578 1.00 76.94 86 LEU A O 1
ATOM 670 N N . LYS A 1 87 ? -0.853 -11.688 -12.856 1.00 79.69 87 LYS A N 1
ATOM 671 C CA . LYS A 1 87 ? -0.849 -12.089 -11.448 1.00 79.69 87 LYS A CA 1
ATOM 672 C C . LYS A 1 87 ? 0.562 -12.178 -10.867 1.00 79.69 87 LYS A C 1
ATOM 674 O O . LYS A 1 87 ? 0.801 -11.624 -9.798 1.00 79.69 87 LYS A O 1
ATOM 679 N N . ASP A 1 88 ? 1.498 -12.829 -11.558 1.00 83.88 88 ASP A N 1
ATOM 680 C CA . ASP A 1 88 ? 2.892 -12.922 -11.100 1.00 83.88 88 ASP A CA 1
ATOM 681 C C . ASP A 1 88 ? 3.570 -11.545 -11.044 1.00 83.88 88 ASP A C 1
ATOM 683 O O . ASP A 1 88 ? 4.256 -11.215 -10.071 1.00 83.88 88 ASP A O 1
ATOM 687 N N . ALA A 1 89 ? 3.335 -10.707 -12.057 1.00 85.25 89 ALA A N 1
ATOM 688 C CA . ALA A 1 89 ? 3.871 -9.353 -12.103 1.00 85.25 89 ALA A CA 1
ATOM 689 C C . ALA A 1 89 ? 3.285 -8.470 -10.989 1.00 85.25 89 ALA A C 1
ATOM 691 O O . ALA A 1 89 ? 4.042 -7.808 -10.281 1.00 85.25 89 ALA A O 1
ATOM 692 N N . VAL A 1 90 ? 1.968 -8.500 -10.769 1.00 85.56 90 VAL A N 1
ATOM 693 C CA . VAL A 1 90 ? 1.314 -7.772 -9.676 1.00 85.56 90 VAL A CA 1
ATOM 694 C C . VAL A 1 90 ? 1.819 -8.271 -8.332 1.00 85.56 90 VAL A C 1
ATOM 696 O O . VAL A 1 90 ? 2.204 -7.459 -7.498 1.00 85.56 90 VAL A O 1
ATOM 699 N N . GLN A 1 91 ? 1.902 -9.584 -8.120 1.00 85.50 91 GLN A N 1
ATOM 700 C CA . GLN A 1 91 ? 2.401 -10.140 -6.864 1.00 85.50 91 GLN A CA 1
ATOM 701 C C . GLN A 1 91 ? 3.839 -9.689 -6.577 1.00 85.50 91 GLN A C 1
ATOM 703 O O . GLN A 1 91 ? 4.178 -9.391 -5.430 1.00 85.50 91 GLN A O 1
ATOM 708 N N . ALA A 1 92 ? 4.690 -9.597 -7.603 1.00 87.44 92 ALA A N 1
ATOM 709 C CA . ALA A 1 92 ? 6.036 -9.057 -7.458 1.00 87.44 92 ALA A CA 1
ATOM 710 C C . ALA A 1 92 ? 6.018 -7.577 -7.041 1.00 87.44 92 ALA A C 1
ATOM 712 O O . ALA A 1 92 ? 6.765 -7.193 -6.141 1.00 87.44 92 ALA A O 1
ATOM 713 N N . LEU A 1 93 ? 5.146 -6.761 -7.639 1.00 88.25 93 LEU A N 1
ATOM 714 C CA . LEU A 1 93 ? 4.969 -5.353 -7.269 1.00 88.25 93 LEU A CA 1
ATOM 715 C C . LEU A 1 93 ? 4.467 -5.207 -5.835 1.00 88.25 93 LEU A C 1
ATOM 717 O O . LEU A 1 93 ? 5.048 -4.458 -5.057 1.00 88.25 93 LEU A O 1
ATOM 721 N N . VAL A 1 94 ? 3.454 -5.982 -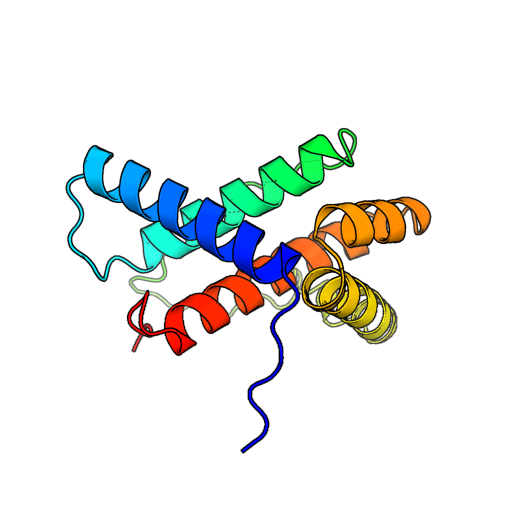5.458 1.00 85.81 94 VAL A N 1
ATOM 722 C CA . VAL A 1 94 ? 2.917 -6.047 -4.097 1.00 85.81 94 VAL A CA 1
ATOM 723 C C . VAL A 1 94 ? 4.033 -6.401 -3.116 1.00 85.81 94 VAL A C 1
ATOM 725 O O . VAL A 1 94 ? 4.268 -5.668 -2.159 1.00 85.81 94 VAL A O 1
ATOM 728 N N . ASN A 1 95 ? 4.821 -7.440 -3.397 1.00 86.25 95 ASN A N 1
ATOM 729 C CA . ASN A 1 95 ? 5.972 -7.796 -2.567 1.00 86.25 95 ASN A CA 1
ATOM 730 C C . ASN A 1 95 ? 6.980 -6.643 -2.428 1.00 86.25 95 ASN A C 1
ATOM 732 O O . ASN A 1 95 ? 7.573 -6.491 -1.360 1.00 86.25 95 ASN A O 1
ATOM 736 N N . ILE A 1 96 ? 7.171 -5.818 -3.464 1.00 87.62 96 ILE A N 1
ATOM 737 C CA . ILE A 1 96 ? 8.003 -4.609 -3.387 1.00 87.62 96 ILE A CA 1
ATOM 738 C C . ILE A 1 96 ? 7.369 -3.562 -2.466 1.00 87.62 96 ILE A C 1
ATOM 740 O O . ILE A 1 96 ? 8.107 -2.941 -1.710 1.00 87.62 96 ILE A O 1
ATOM 744 N N . VAL A 1 97 ? 6.045 -3.392 -2.448 1.00 84.94 97 VAL A N 1
ATOM 745 C CA . VAL A 1 97 ? 5.380 -2.490 -1.486 1.00 84.94 97 VAL A CA 1
ATOM 746 C C . VAL A 1 97 ? 5.650 -2.939 -0.056 1.00 84.94 97 VAL A C 1
ATOM 748 O O . VAL A 1 97 ? 6.132 -2.161 0.765 1.00 84.94 97 VAL A O 1
ATOM 751 N N . PHE A 1 98 ? 5.411 -4.223 0.214 1.00 82.31 98 PHE A N 1
ATOM 752 C CA . PHE A 1 98 ? 5.565 -4.808 1.544 1.00 82.31 98 PHE A CA 1
ATOM 753 C C . PHE A 1 98 ? 7.028 -4.900 1.997 1.00 82.31 98 PHE A C 1
ATOM 755 O O . PHE A 1 98 ? 7.299 -4.822 3.194 1.00 82.31 98 PHE A O 1
ATOM 762 N N . SER A 1 99 ? 7.973 -5.038 1.062 1.00 82.88 99 SER A N 1
ATOM 763 C CA . SER A 1 99 ? 9.405 -5.152 1.371 1.00 82.88 99 SER A CA 1
ATOM 764 C C . SER A 1 99 ? 10.137 -3.812 1.354 1.00 82.88 99 SER A C 1
ATOM 766 O O . SER A 1 99 ? 11.058 -3.616 2.146 1.00 82.88 99 SER A O 1
ATOM 768 N N . LYS A 1 100 ? 9.773 -2.912 0.439 1.00 81.81 100 LYS A N 1
ATOM 769 C CA . LYS A 1 100 ? 10.461 -1.644 0.182 1.00 81.81 100 LYS A CA 1
ATOM 770 C C . LYS A 1 100 ? 9.568 -0.445 0.384 1.00 81.81 100 LYS A C 1
ATOM 772 O O . LYS A 1 100 ? 9.809 0.238 1.355 1.00 81.81 100 LYS A O 1
ATOM 777 N N . SER A 1 101 ? 8.667 -0.132 -0.545 1.00 82.62 101 SER A N 1
ATOM 778 C CA . SER A 1 101 ? 7.762 1.023 -0.498 1.00 82.62 101 SER A CA 1
ATOM 779 C C . SER A 1 101 ? 6.802 1.000 -1.692 1.00 82.62 101 SER A C 1
ATOM 781 O O . SER A 1 101 ? 7.129 0.431 -2.741 1.00 82.62 101 SER A O 1
ATOM 783 N N . LEU A 1 102 ? 5.646 1.664 -1.571 1.00 83.62 102 LEU A N 1
ATOM 784 C CA . LEU A 1 102 ? 4.721 1.839 -2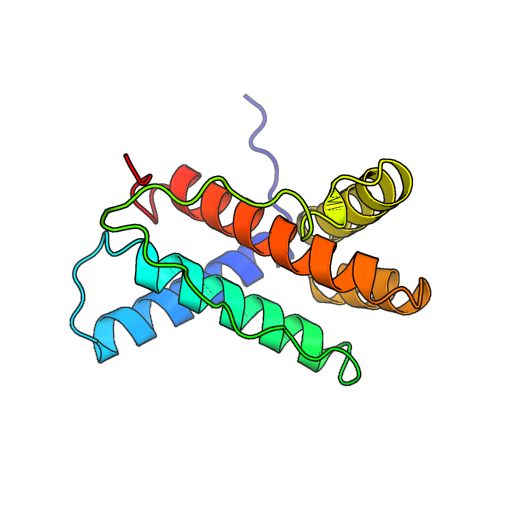.697 1.00 83.62 102 LEU A CA 1
ATOM 785 C C . LEU A 1 102 ? 5.397 2.569 -3.866 1.00 83.62 102 LEU A C 1
ATOM 787 O O . LEU A 1 102 ? 5.254 2.169 -5.016 1.00 83.62 102 LEU A O 1
ATOM 791 N N . ALA A 1 103 ? 6.229 3.570 -3.575 1.00 84.31 103 ALA A N 1
ATOM 792 C CA . ALA A 1 103 ? 6.980 4.320 -4.577 1.00 84.31 103 ALA A CA 1
ATOM 793 C C . ALA A 1 103 ? 7.904 3.436 -5.434 1.00 84.31 103 ALA A C 1
ATOM 795 O O . ALA A 1 103 ? 7.984 3.610 -6.652 1.00 84.31 103 ALA A O 1
ATOM 796 N N . ASP A 1 104 ? 8.611 2.484 -4.815 1.00 86.25 104 ASP A N 1
ATOM 797 C CA . ASP A 1 104 ? 9.462 1.529 -5.533 1.00 86.25 104 ASP A CA 1
ATOM 798 C C . ASP A 1 104 ? 8.637 0.599 -6.426 1.00 86.25 104 ASP A C 1
ATOM 800 O O . ASP A 1 104 ? 9.027 0.333 -7.565 1.00 86.25 104 ASP A O 1
ATOM 804 N N . ALA A 1 105 ? 7.486 0.135 -5.933 1.00 87.69 105 ALA A N 1
ATOM 805 C CA . ALA A 1 105 ? 6.586 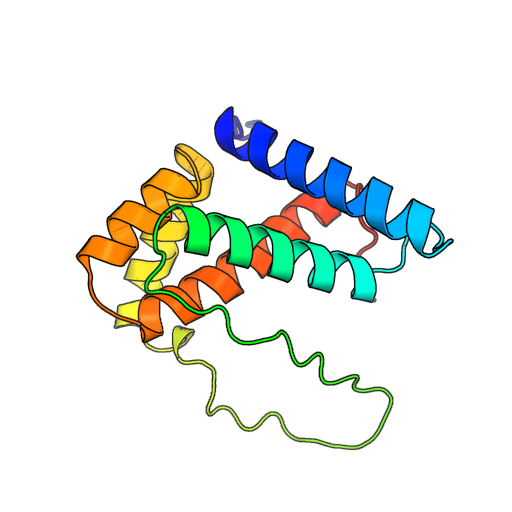-0.708 -6.710 1.00 87.69 105 ALA A CA 1
ATOM 806 C C . ALA A 1 105 ? 6.014 0.056 -7.911 1.00 87.69 105 ALA A C 1
ATOM 808 O O . ALA A 1 105 ? 6.071 -0.436 -9.032 1.00 87.69 105 ALA A O 1
ATOM 809 N N . VAL A 1 106 ? 5.572 1.301 -7.725 1.00 86.75 106 VAL A N 1
ATOM 810 C CA . VAL A 1 106 ? 5.050 2.141 -8.815 1.00 86.75 106 VAL A CA 1
ATOM 811 C C . VAL A 1 106 ? 6.114 2.404 -9.875 1.00 86.75 106 VAL A C 1
ATOM 813 O O . VAL A 1 106 ? 5.830 2.315 -11.067 1.00 86.75 106 VAL A O 1
ATOM 816 N N . LYS A 1 107 ? 7.369 2.650 -9.482 1.00 86.81 107 LYS A N 1
ATOM 817 C CA . LYS A 1 107 ? 8.479 2.777 -10.442 1.00 86.81 107 LYS A CA 1
ATOM 818 C C . LYS A 1 107 ? 8.704 1.489 -11.234 1.00 86.81 107 LYS A C 1
ATOM 820 O O . LYS A 1 107 ? 8.897 1.553 -12.447 1.00 86.81 107 LYS A O 1
ATOM 825 N N . ALA A 1 108 ? 8.669 0.335 -10.567 1.00 87.12 108 ALA A N 1
ATOM 826 C CA . ALA A 1 108 ? 8.820 -0.964 -11.220 1.00 87.12 108 ALA A CA 1
ATOM 827 C C . ALA A 1 108 ? 7.665 -1.245 -12.194 1.00 87.12 108 ALA A C 1
ATOM 829 O O . ALA A 1 108 ? 7.894 -1.656 -13.330 1.00 87.12 108 ALA A O 1
ATOM 830 N N . ALA A 1 109 ? 6.436 -0.946 -11.782 1.00 85.56 109 ALA A N 1
ATOM 831 C CA . ALA A 1 109 ? 5.248 -1.096 -12.603 1.00 85.56 109 ALA A CA 1
ATOM 832 C C . ALA A 1 109 ? 5.259 -0.122 -13.792 1.00 85.56 109 ALA A C 1
ATOM 834 O O . ALA A 1 109 ? 4.897 -0.499 -14.904 1.00 85.56 109 ALA A O 1
ATOM 835 N N . LYS A 1 110 ? 5.751 1.111 -13.605 1.00 84.31 110 LYS A N 1
ATOM 836 C CA . LYS A 1 110 ? 5.895 2.097 -14.686 1.00 84.31 110 LYS A CA 1
ATOM 837 C C . LYS A 1 110 ? 6.857 1.595 -15.762 1.00 84.31 110 LYS A C 1
ATOM 839 O O . LYS A 1 110 ? 6.603 1.778 -16.949 1.00 84.31 110 LYS A O 1
ATOM 844 N N . GLY A 1 111 ? 7.921 0.900 -15.358 1.00 81.56 111 GLY A N 1
ATOM 845 C CA . GLY A 1 111 ? 8.859 0.251 -16.276 1.00 81.56 111 GLY A CA 1
ATOM 846 C C . GLY A 1 111 ? 8.229 -0.835 -17.156 1.00 81.56 111 GLY A C 1
ATOM 847 O O . GLY A 1 111 ? 8.743 -1.100 -18.237 1.00 81.56 111 GLY A O 1
ATOM 848 N N . GLN A 1 112 ? 7.108 -1.428 -16.733 1.00 81.50 112 GLN A N 1
ATOM 849 C CA . GLN A 1 112 ? 6.376 -2.442 -17.506 1.00 81.50 112 GLN A CA 1
ATOM 850 C C . GLN A 1 112 ? 5.463 -1.825 -18.579 1.00 81.50 112 GLN A C 1
ATOM 852 O O . GLN A 1 112 ? 4.978 -2.544 -19.448 1.00 81.50 112 GLN A O 1
ATOM 857 N N . ASN A 1 113 ? 5.213 -0.509 -18.512 1.00 78.06 113 ASN A N 1
ATOM 858 C CA . ASN A 1 113 ? 4.366 0.259 -19.431 1.00 78.06 113 ASN A CA 1
ATOM 859 C C . ASN A 1 113 ? 3.004 -0.402 -19.731 1.00 78.06 113 ASN A C 1
ATOM 861 O O . ASN A 1 113 ? 2.496 -0.343 -20.851 1.00 78.06 113 ASN A O 1
ATOM 865 N N . ASN A 1 114 ? 2.436 -1.073 -18.725 1.00 81.31 114 ASN A N 1
ATOM 866 C CA . ASN A 1 114 ? 1.213 -1.846 -18.856 1.00 81.31 114 ASN A CA 1
ATOM 867 C C . ASN A 1 114 ? 0.116 -1.236 -17.962 1.00 81.31 114 ASN A C 1
ATOM 869 O O . ASN A 1 114 ? 0.172 -1.394 -16.740 1.00 81.31 114 ASN A O 1
ATOM 873 N N . PRO A 1 115 ? -0.880 -0.538 -18.538 1.00 78.50 115 PRO A N 1
ATOM 874 C CA . PRO A 1 115 ? -1.933 0.114 -17.759 1.00 78.50 115 PRO A CA 1
ATOM 875 C C . PRO A 1 115 ? -2.827 -0.896 -17.030 1.00 78.50 115 PRO A C 1
ATOM 877 O O . PRO A 1 115 ? -3.235 -0.643 -15.902 1.00 78.50 115 PRO A O 1
ATOM 880 N N . ALA A 1 116 ? -3.060 -2.068 -17.626 1.00 81.31 116 ALA A N 1
ATOM 881 C CA . ALA A 1 116 ? -3.805 -3.160 -17.003 1.00 81.31 116 ALA A CA 1
ATOM 882 C C . ALA A 1 116 ? -3.087 -3.722 -15.764 1.00 81.31 116 ALA A C 1
ATOM 884 O O . ALA A 1 116 ? -3.729 -4.089 -14.784 1.00 81.31 116 ALA A O 1
ATOM 885 N N . LEU A 1 117 ? -1.750 -3.754 -15.790 1.00 84.00 117 LEU A N 1
ATOM 886 C CA . LEU A 1 117 ? -0.949 -4.157 -14.637 1.00 84.00 117 LEU A CA 1
ATOM 887 C C . LEU A 1 117 ? -1.066 -3.150 -13.489 1.00 84.00 117 LEU A C 1
ATOM 889 O O . LEU A 1 117 ? -1.119 -3.560 -12.336 1.00 84.00 117 LEU A O 1
ATOM 893 N N . MET A 1 118 ? -1.092 -1.851 -13.802 1.00 82.88 118 MET A N 1
ATOM 894 C CA . MET A 1 118 ? -1.237 -0.795 -12.797 1.00 82.88 118 MET A CA 1
ATOM 895 C C . MET A 1 118 ? -2.594 -0.820 -12.113 1.00 82.88 118 MET A C 1
ATOM 897 O O . MET A 1 118 ? -2.639 -0.726 -10.893 1.00 82.88 118 MET A O 1
ATOM 901 N N . ASP A 1 119 ? -3.663 -0.984 -12.891 1.00 81.88 119 ASP A N 1
ATOM 902 C CA . ASP A 1 119 ? -5.037 -1.092 -12.390 1.00 81.88 119 ASP A CA 1
ATOM 903 C C . ASP A 1 119 ? -5.160 -2.307 -11.452 1.00 81.88 119 ASP A C 1
ATOM 905 O O . ASP A 1 119 ? -5.507 -2.175 -10.283 1.00 81.88 119 ASP A O 1
ATOM 909 N N . ALA A 1 120 ? -4.699 -3.479 -11.906 1.00 83.50 120 ALA A N 1
ATOM 910 C CA . ALA A 1 120 ? -4.677 -4.697 -11.096 1.00 83.50 120 ALA A CA 1
ATOM 911 C C . ALA A 1 120 ? -3.795 -4.575 -9.837 1.00 83.50 120 ALA A C 1
ATOM 913 O O . ALA A 1 120 ? -4.125 -5.113 -8.780 1.00 83.50 120 ALA A O 1
ATOM 914 N N . PHE A 1 121 ? -2.655 -3.888 -9.942 1.00 85.75 121 PHE A N 1
ATOM 915 C CA . PHE A 1 121 ? -1.775 -3.621 -8.807 1.00 85.75 121 PHE A CA 1
ATOM 916 C C . PHE A 1 121 ? -2.433 -2.702 -7.779 1.00 85.75 121 PHE A C 1
ATOM 918 O O . PHE A 1 121 ? -2.327 -2.969 -6.582 1.00 85.75 121 PHE A O 1
ATOM 925 N N . HIS A 1 122 ? -3.109 -1.652 -8.240 1.00 85.00 122 HIS A N 1
ATOM 926 C CA . HIS A 1 122 ? -3.841 -0.713 -7.401 1.00 85.00 122 HIS A CA 1
ATOM 927 C C . HIS A 1 122 ? -4.981 -1.404 -6.649 1.00 85.00 122 HIS A C 1
ATOM 929 O O . HIS A 1 122 ? -5.031 -1.290 -5.426 1.00 85.00 122 HIS A O 1
ATOM 935 N N . ASP A 1 123 ? -5.808 -2.200 -7.326 1.00 82.19 123 ASP A N 1
ATOM 936 C CA . ASP A 1 123 ? -6.886 -2.960 -6.678 1.00 82.19 123 ASP A CA 1
ATOM 937 C C . ASP A 1 123 ? -6.342 -3.916 -5.605 1.00 82.19 123 ASP A C 1
ATOM 939 O O . ASP A 1 123 ? -6.783 -3.908 -4.453 1.00 82.19 123 ASP A O 1
ATOM 943 N N . ILE A 1 124 ? -5.318 -4.705 -5.955 1.00 84.44 124 ILE A N 1
ATOM 944 C CA . ILE A 1 124 ? -4.752 -5.704 -5.042 1.00 84.44 124 ILE A CA 1
ATOM 945 C C . ILE A 1 124 ? -4.076 -5.041 -3.844 1.00 84.44 124 ILE A C 1
ATOM 947 O O . ILE A 1 124 ? -4.209 -5.538 -2.726 1.00 84.44 124 ILE A O 1
ATOM 951 N N . ILE A 1 125 ? -3.332 -3.947 -4.036 1.00 85.31 125 ILE A N 1
ATOM 952 C CA . ILE A 1 125 ? -2.646 -3.315 -2.908 1.00 85.31 125 ILE A CA 1
ATOM 953 C C . ILE A 1 125 ? -3.639 -2.645 -1.954 1.00 85.31 125 ILE A C 1
ATOM 955 O O . ILE A 1 125 ? -3.429 -2.703 -0.745 1.00 85.31 125 ILE A O 1
ATOM 959 N N . VAL A 1 126 ? -4.738 -2.085 -2.472 1.00 83.25 126 VAL A N 1
ATOM 960 C CA . VAL A 1 126 ? -5.841 -1.568 -1.652 1.00 83.25 126 VAL A CA 1
ATOM 961 C C . VAL A 1 126 ? -6.444 -2.699 -0.824 1.00 83.25 126 VAL A C 1
ATOM 963 O O . VAL A 1 126 ? -6.532 -2.567 0.393 1.00 83.25 126 VAL A O 1
ATOM 966 N N . ASP A 1 127 ? -6.780 -3.837 -1.432 1.00 83.00 127 ASP A N 1
ATOM 967 C CA . ASP A 1 127 ? -7.323 -4.981 -0.690 1.00 83.00 127 ASP A CA 1
ATOM 968 C C . ASP A 1 127 ? -6.334 -5.510 0.369 1.00 83.00 127 ASP A C 1
ATOM 970 O O . ASP A 1 127 ? -6.709 -5.711 1.523 1.00 83.00 127 ASP A O 1
ATOM 974 N N . GLN A 1 128 ? -5.049 -5.655 0.031 1.00 83.75 128 GLN A N 1
ATOM 975 C CA . GLN A 1 128 ? -4.019 -6.144 0.960 1.00 83.75 128 GLN A CA 1
ATOM 976 C C . GLN A 1 128 ? -3.765 -5.186 2.134 1.00 83.75 128 GLN A C 1
ATOM 978 O O . GLN A 1 128 ? -3.587 -5.623 3.276 1.00 83.75 128 GLN A O 1
ATOM 983 N N . LEU A 1 129 ? -3.728 -3.875 1.879 1.00 81.25 129 LEU A N 1
ATOM 984 C CA . LEU A 1 129 ? -3.578 -2.869 2.931 1.00 81.25 129 LEU A CA 1
ATOM 985 C C . LEU A 1 129 ? -4.824 -2.825 3.822 1.00 81.25 129 LEU A C 1
ATOM 987 O O . LEU A 1 129 ? -4.692 -2.695 5.040 1.00 81.25 129 LEU A O 1
ATOM 991 N N . TYR A 1 130 ? -6.011 -3.006 3.241 1.00 81.25 130 TYR A N 1
ATOM 992 C CA . TYR A 1 130 ? -7.271 -3.076 3.973 1.00 81.25 130 TYR A CA 1
ATOM 99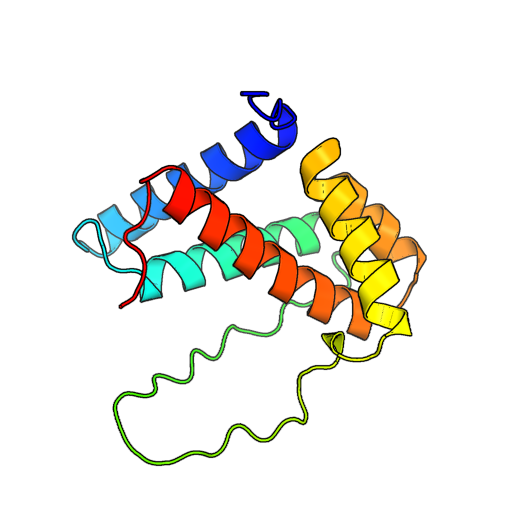3 C C . TYR A 1 130 ? -7.299 -4.290 4.904 1.00 81.25 130 TYR A C 1
ATOM 995 O O . TYR A 1 130 ? -7.529 -4.140 6.106 1.00 81.25 130 TYR A O 1
ATOM 1003 N N . ASP A 1 131 ? -6.969 -5.475 4.384 1.00 81.31 131 ASP A N 1
ATOM 1004 C CA . ASP A 1 131 ? -6.839 -6.696 5.182 1.00 81.31 131 ASP A CA 1
ATOM 1005 C C . ASP A 1 131 ? -5.791 -6.524 6.289 1.00 81.31 131 ASP A C 1
ATOM 1007 O O . ASP A 1 131 ? -6.049 -6.877 7.437 1.00 81.31 131 ASP A O 1
ATOM 1011 N N . THR A 1 132 ? -4.649 -5.890 5.998 1.00 79.50 132 THR A N 1
ATOM 1012 C CA . THR A 1 132 ? -3.608 -5.621 7.006 1.00 79.50 132 THR A CA 1
ATOM 1013 C C . THR A 1 132 ? -4.118 -4.711 8.131 1.00 79.50 132 THR A C 1
ATOM 1015 O O . THR A 1 132 ? -3.780 -4.914 9.301 1.00 79.50 132 THR A O 1
ATOM 1018 N N . LEU A 1 133 ? -4.923 -3.696 7.803 1.00 76.19 133 LEU A N 1
ATOM 1019 C CA . LEU A 1 133 ? -5.542 -2.798 8.781 1.00 76.19 133 LEU A CA 1
ATOM 1020 C C . LEU A 1 133 ? -6.600 -3.529 9.627 1.00 76.19 133 LEU A C 1
ATOM 1022 O O . LEU A 1 133 ? -6.662 -3.316 10.842 1.00 76.19 133 LEU A O 1
ATOM 1026 N N . ILE A 1 134 ? -7.368 -4.446 9.030 1.00 76.81 134 ILE A N 1
ATOM 1027 C CA . ILE A 1 134 ? -8.283 -5.339 9.758 1.00 76.81 134 ILE A CA 1
ATOM 1028 C C . ILE A 1 134 ? -7.506 -6.279 10.689 1.00 76.81 134 ILE A C 1
ATOM 1030 O O . ILE A 1 134 ? -7.833 -6.390 11.872 1.00 76.81 134 ILE A O 1
ATOM 1034 N N . GLU A 1 135 ? -6.460 -6.945 10.193 1.00 75.62 135 GLU A N 1
ATOM 1035 C CA . GLU A 1 135 ? -5.633 -7.875 10.973 1.00 75.62 135 GLU A CA 1
ATOM 1036 C C . GLU A 1 135 ? -4.959 -7.181 12.160 1.00 75.62 135 GLU A C 1
ATOM 1038 O O . GLU A 1 135 ? -4.864 -7.746 13.251 1.00 75.62 135 GLU A O 1
ATOM 1043 N N . ARG A 1 136 ? -4.551 -5.919 11.984 1.00 69.25 136 ARG A N 1
ATOM 1044 C CA . ARG A 1 136 ? -4.027 -5.066 13.060 1.00 69.25 136 ARG A CA 1
ATOM 1045 C C . ARG A 1 136 ? -5.098 -4.555 14.030 1.00 69.25 136 ARG A C 1
ATOM 1047 O O . ARG A 1 136 ? -4.769 -3.771 14.920 1.00 69.25 136 ARG A O 1
ATOM 1054 N N . ASN A 1 137 ? -6.345 -5.007 13.890 1.00 65.06 137 ASN A N 1
ATOM 1055 C CA . ASN A 1 137 ? -7.495 -4.600 14.696 1.00 65.06 137 ASN A CA 1
ATOM 1056 C C . ASN A 1 137 ? -7.762 -3.084 14.638 1.00 65.06 137 ASN A C 1
ATOM 1058 O O . ASN A 1 137 ? -8.290 -2.501 15.580 1.00 65.06 137 ASN A O 1
ATOM 1062 N N . LYS A 1 138 ? -7.359 -2.433 13.539 1.00 62.53 138 LYS A N 1
ATOM 1063 C CA . LYS A 1 138 ? -7.639 -1.014 13.271 1.00 62.53 138 LYS A CA 1
ATOM 1064 C C . LYS A 1 138 ? -8.970 -0.822 12.549 1.00 62.53 138 LYS A C 1
ATOM 1066 O O . LYS A 1 138 ? -9.539 0.263 12.615 1.00 62.53 138 LYS A O 1
ATOM 1071 N N . LEU A 1 139 ? -9.459 -1.879 11.899 1.00 60.97 139 LEU A N 1
ATOM 1072 C CA . LEU A 1 139 ? -10.728 -1.947 11.180 1.00 60.97 139 LEU A CA 1
ATOM 1073 C C . LEU A 1 139 ? -11.491 -3.219 11.587 1.00 60.97 139 LEU A C 1
ATOM 1075 O O . LEU A 1 139 ? -10.876 -4.251 11.862 1.00 60.97 139 LEU A O 1
ATOM 1079 N N . GLU A 1 140 ? -12.823 -3.165 11.631 1.00 57.94 140 GLU A N 1
ATOM 1080 C CA . GLU A 1 140 ? -13.646 -4.358 11.868 1.00 57.94 140 GLU A CA 1
ATOM 1081 C C . GLU A 1 140 ? -13.865 -5.106 10.553 1.00 57.94 140 GLU A C 1
ATOM 1083 O O . GLU A 1 140 ? -14.238 -4.511 9.555 1.00 57.94 140 GLU A O 1
ATOM 1088 N N . LYS A 1 141 ? -13.678 -6.427 10.516 1.00 52.56 141 LYS A N 1
ATOM 1089 C CA . LYS A 1 141 ? -13.943 -7.191 9.289 1.00 52.56 141 LYS A CA 1
ATOM 1090 C C . LYS A 1 141 ? -15.434 -7.124 8.936 1.00 52.56 141 LYS A C 1
ATOM 1092 O O . LYS A 1 141 ? -16.262 -7.516 9.757 1.00 52.56 141 LYS A O 1
ATOM 1097 N N . ILE A 1 142 ? -15.762 -6.698 7.713 1.00 50.91 142 ILE A N 1
ATOM 1098 C CA . ILE A 1 142 ? -17.130 -6.761 7.173 1.00 50.91 142 ILE A CA 1
ATOM 1099 C C . ILE A 1 142 ? -17.614 -8.217 7.272 1.00 50.91 142 ILE A C 1
ATOM 1101 O O . ILE A 1 142 ? -16.930 -9.131 6.799 1.00 50.91 142 ILE A O 1
ATOM 1105 N N . LYS A 1 143 ? -18.753 -8.436 7.930 1.00 38.09 143 LYS A N 1
ATOM 1106 C CA . LYS A 1 143 ? -19.400 -9.744 8.077 1.00 38.09 143 LYS A CA 1
ATOM 1107 C C . LYS A 1 143 ? -20.676 -9.804 7.259 1.00 38.09 143 LYS A C 1
ATOM 1109 O O . LYS A 1 143 ? -21.400 -8.785 7.255 1.00 38.09 143 LYS A O 1
#